Protein AF-A0A1I8P702-F1 (afdb_monomer_lite)

Radius of gyration: 17.8 Å; chains: 1; bounding box: 36×58×31 Å

pLDDT: mean 89.51, std 10.05, range [52.75, 97.81]

Organism: Stomoxys calcitrans (NCBI:txid35570)

InterPro domains:
  IPR006170 Pheromone/general odorant binding protein [PF01395] (19-130)
  IPR006170 Pheromone/general odorant binding protein [SM00708] (29-132)
  IPR036728 Pheromone/general odorant binding protein superfamily [G3DSA:1.10.238.20] (15-138)
  IPR036728 Pheromone/general odorant binding protein superfamily [SSF47565] (22-132)

Secondary structure (DSSP, 8-state):
-HHHHHHHHHHHHHHHHHHHHHHHHHHHHHHHHHHHH---HHHHHHHHHTTS-GGG--HHHHHHHHHHHHHTTSEETTEE-HHHHHHHHHT-GGGGGGHHHHHHHHHHHTT---SSHHHHHHHHHHHHHHSHHHHHHHHT-

Sequence (141 aa):
MKSFYIAFLVAVLAMSLVKADIKSDLKKLQKVCTEQSKATPEELNTYFGKGMQKQDATDAVKCHLKCMMEQNGYLKNGAIDQEYVLKIFEVIPALQDHMKGIAAAVEVCKNAKGVNACDTAFKITDCFINTKSGKLAIASY

Foldseek 3Di:
DVVVVVVVVVVVVVVVVVVVVVVVVVVVLQVVLCVVLVDDPVLCCVCVVVPNDPVSCDLSNLSSLLSSCVVQVQADPLFGPLVSVLVVLCPQPQCVVPSVVLSVQLVVLRPADDPDSSRSSSSSLVSQCPGPSSVSSVVSD

Structure (mmCIF, N/CA/C/O backbone):
data_AF-A0A1I8P702-F1
#
_entry.id   AF-A0A1I8P702-F1
#
loop_
_atom_site.group_PDB
_atom_site.id
_atom_site.type_symbol
_atom_site.label_atom_id
_atom_site.label_alt_id
_atom_site.label_comp_id
_atom_site.label_asym_id
_atom_site.label_entity_id
_atom_site.label_seq_id
_atom_site.pdbx_PDB_ins_code
_atom_site.Cartn_x
_atom_site.Cartn_y
_atom_site.Cartn_z
_atom_site.occupancy
_atom_site.B_iso_or_equiv
_atom_site.auth_seq_id
_atom_site.auth_comp_id
_atom_site.auth_asym_id
_atom_site.auth_atom_id
_atom_site.pdbx_PDB_model_num
ATOM 1 N N . MET A 1 1 ? 14.070 43.062 -15.041 1.00 56.22 1 MET A N 1
ATOM 2 C CA . MET A 1 1 ? 13.623 42.895 -13.635 1.00 56.22 1 MET A CA 1
ATOM 3 C C . MET A 1 1 ? 12.111 42.685 -13.508 1.00 56.22 1 MET A C 1
ATOM 5 O O . MET A 1 1 ? 11.737 41.653 -12.973 1.00 56.22 1 MET A O 1
ATOM 9 N N . LYS A 1 2 ? 11.237 43.555 -14.050 1.00 52.75 2 LYS A N 1
ATOM 10 C CA . LYS A 1 2 ? 9.765 43.355 -14.004 1.00 52.75 2 LYS A CA 1
ATOM 11 C C . LYS A 1 2 ? 9.287 42.030 -14.626 1.00 52.75 2 LYS A C 1
ATOM 13 O O . LYS A 1 2 ? 8.499 41.336 -14.000 1.00 52.75 2 LYS A O 1
ATOM 18 N N . SER A 1 3 ? 9.817 41.629 -15.786 1.00 59.91 3 SER A N 1
ATOM 19 C CA . SER A 1 3 ? 9.427 40.363 -16.441 1.00 59.91 3 SER A CA 1
ATOM 20 C C . SER A 1 3 ? 9.840 39.110 -15.658 1.00 59.91 3 SER A C 1
ATOM 22 O O . SER A 1 3 ? 9.095 38.139 -15.633 1.00 59.91 3 SER A O 1
ATOM 24 N N . PHE A 1 4 ? 10.978 39.151 -14.956 1.00 70.50 4 PHE A N 1
ATOM 25 C CA . PHE A 1 4 ? 11.403 38.065 -14.061 1.00 70.50 4 PHE A CA 1
ATOM 26 C C . PHE A 1 4 ? 10.530 37.990 -12.801 1.00 70.50 4 PHE A C 1
ATOM 28 O O . PHE A 1 4 ? 10.204 36.900 -12.349 1.00 70.50 4 PHE A O 1
ATOM 35 N N . TYR A 1 5 ? 10.094 39.137 -12.272 1.00 74.56 5 TYR A N 1
ATOM 36 C CA . TYR A 1 5 ? 9.188 39.204 -11.121 1.00 74.56 5 TYR A CA 1
ATOM 37 C C . TYR A 1 5 ? 7.789 38.667 -11.456 1.00 74.56 5 TYR A C 1
ATOM 39 O O . TYR A 1 5 ? 7.199 37.938 -10.665 1.00 74.56 5 TYR A O 1
ATOM 47 N N . ILE A 1 6 ? 7.284 38.976 -12.656 1.00 76.12 6 ILE A N 1
ATOM 48 C CA . ILE A 1 6 ? 6.007 38.451 -13.158 1.00 76.12 6 ILE A CA 1
ATOM 49 C C . ILE A 1 6 ? 6.102 36.934 -13.372 1.00 76.12 6 ILE A C 1
ATOM 51 O O . ILE A 1 6 ? 5.225 36.210 -12.913 1.00 76.12 6 ILE A O 1
ATOM 55 N N . ALA A 1 7 ? 7.178 36.435 -13.991 1.00 75.19 7 ALA A N 1
ATOM 56 C CA . ALA A 1 7 ? 7.381 34.995 -14.175 1.00 75.19 7 ALA A CA 1
ATOM 57 C C . ALA A 1 7 ? 7.474 34.242 -12.834 1.00 75.19 7 ALA A C 1
ATOM 59 O O . ALA A 1 7 ? 6.879 33.177 -12.678 1.00 75.19 7 ALA A O 1
ATOM 60 N N . PHE A 1 8 ? 8.157 34.823 -11.843 1.00 78.31 8 PHE A N 1
ATOM 61 C CA . PHE A 1 8 ? 8.256 34.251 -10.501 1.00 78.31 8 PHE A CA 1
ATOM 62 C C . PHE A 1 8 ? 6.899 34.231 -9.777 1.00 78.31 8 PHE A C 1
ATOM 64 O O . PHE A 1 8 ? 6.521 33.209 -9.212 1.00 78.31 8 PHE A O 1
ATOM 71 N N . LEU A 1 9 ? 6.120 35.317 -9.853 1.00 77.19 9 LEU A N 1
ATOM 72 C CA . LEU A 1 9 ? 4.768 35.385 -9.282 1.00 77.19 9 LEU A CA 1
ATOM 73 C C . LEU A 1 9 ? 3.812 34.366 -9.917 1.00 77.19 9 LEU A C 1
ATOM 75 O O . LEU A 1 9 ? 3.070 33.698 -9.198 1.00 77.19 9 LEU A O 1
ATOM 79 N N . VAL A 1 10 ? 3.854 34.205 -11.243 1.00 79.62 10 VAL A N 1
ATOM 80 C CA . VAL A 1 10 ? 3.034 33.213 -11.95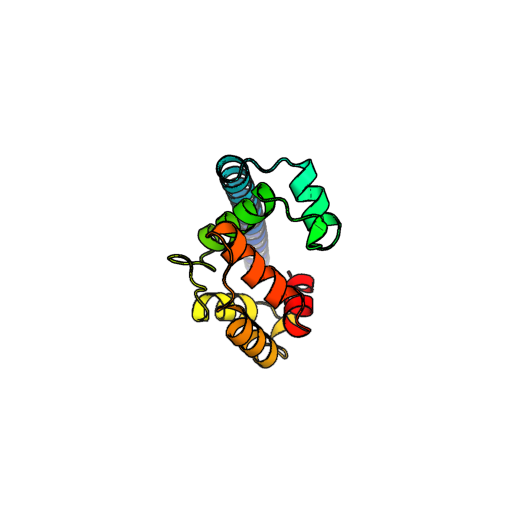8 1.00 79.62 10 VAL A CA 1
ATOM 81 C C . VAL A 1 10 ? 3.423 31.788 -11.557 1.00 79.62 10 VAL A C 1
ATOM 83 O O . VAL A 1 10 ? 2.540 30.976 -11.294 1.00 79.62 10 VAL A O 1
ATOM 86 N N . ALA A 1 11 ? 4.719 31.487 -11.430 1.00 72.44 11 ALA A N 1
ATOM 87 C CA . ALA A 1 11 ? 5.179 30.177 -10.967 1.00 72.44 11 ALA A CA 1
ATOM 88 C C . ALA A 1 11 ? 4.720 29.876 -9.529 1.00 72.44 11 ALA A C 1
ATOM 90 O O . ALA A 1 11 ? 4.257 28.772 -9.246 1.00 72.44 11 ALA A O 1
ATOM 91 N N . VAL A 1 12 ? 4.791 30.859 -8.622 1.00 74.31 12 VAL A N 1
ATOM 92 C CA . VAL A 1 12 ? 4.326 30.708 -7.232 1.00 74.31 12 VAL A CA 1
ATOM 93 C C . VAL A 1 12 ? 2.820 30.454 -7.161 1.00 74.31 12 VAL A C 1
ATOM 95 O O . VAL A 1 12 ? 2.393 29.574 -6.413 1.00 74.31 12 VAL A O 1
ATOM 98 N N . LEU A 1 13 ? 2.024 31.168 -7.962 1.00 73.38 13 LEU A N 1
ATOM 99 C CA . LEU A 1 13 ? 0.577 30.954 -8.058 1.00 73.38 13 LEU A CA 1
ATOM 100 C C . LEU A 1 13 ? 0.229 29.587 -8.666 1.00 73.38 13 LEU A C 1
ATOM 102 O O . LEU A 1 13 ? -0.656 28.901 -8.166 1.00 73.38 13 LEU A O 1
ATOM 106 N N . ALA A 1 14 ? 0.946 29.148 -9.703 1.00 71.06 14 ALA A N 1
ATOM 107 C CA . ALA A 1 14 ? 0.748 27.820 -10.280 1.00 71.06 14 ALA A CA 1
ATOM 108 C C . ALA A 1 14 ? 1.051 26.710 -9.256 1.00 71.06 14 ALA A C 1
ATOM 110 O O . ALA A 1 14 ? 0.265 25.779 -9.097 1.00 71.06 14 ALA A O 1
ATOM 111 N N . MET A 1 15 ? 2.146 26.837 -8.497 1.00 64.44 15 MET A N 1
ATOM 112 C CA . MET A 1 15 ? 2.496 25.880 -7.441 1.00 64.44 15 MET A CA 1
ATOM 113 C C . MET A 1 15 ? 1.467 25.841 -6.302 1.00 64.44 15 MET A C 1
ATOM 115 O O . MET A 1 15 ? 1.214 24.770 -5.748 1.00 64.44 15 MET A O 1
ATOM 119 N N . SER A 1 16 ? 0.886 26.982 -5.914 1.00 67.50 16 SER A N 1
ATOM 120 C CA . SER A 1 16 ? -0.122 27.019 -4.848 1.00 67.50 16 SER A CA 1
ATOM 121 C C . SER A 1 16 ? -1.461 26.421 -5.288 1.00 67.50 16 SER A C 1
ATOM 123 O O . SER A 1 16 ? -2.067 25.695 -4.499 1.00 67.50 16 SER A O 1
ATOM 125 N N . LEU A 1 17 ? -1.878 26.642 -6.540 1.00 65.56 17 LEU A N 1
ATOM 126 C CA . LEU A 1 17 ? -3.067 26.013 -7.127 1.00 65.56 17 LEU A CA 1
ATOM 127 C C . LEU A 1 17 ? -2.917 24.486 -7.200 1.00 65.56 17 LEU A C 1
ATOM 129 O O . LEU A 1 17 ? -3.745 23.772 -6.643 1.00 65.56 17 LEU A O 1
ATOM 133 N N . VAL A 1 18 ? -1.795 23.989 -7.737 1.00 72.25 18 VAL A N 1
ATOM 134 C CA . VAL A 1 18 ? -1.507 22.542 -7.817 1.00 72.25 18 VAL A CA 1
ATOM 135 C C . VAL A 1 18 ? -1.567 21.871 -6.439 1.00 72.25 18 VAL A C 1
ATOM 137 O O . VAL A 1 18 ? -2.149 20.799 -6.285 1.00 72.25 18 VAL A O 1
ATOM 140 N N . LYS A 1 19 ? -1.015 22.507 -5.397 1.00 67.88 19 LYS A N 1
ATOM 141 C CA . LYS A 1 19 ? -1.082 21.974 -4.023 1.00 67.88 19 LYS A CA 1
ATOM 142 C C . LYS A 1 19 ? -2.510 21.930 -3.471 1.00 67.88 19 LYS A C 1
ATOM 144 O O . LYS A 1 19 ? -2.845 21.010 -2.721 1.00 67.88 19 LYS A O 1
ATOM 149 N N . ALA A 1 20 ? -3.334 22.926 -3.791 1.00 65.06 20 ALA A N 1
ATOM 150 C CA . ALA A 1 20 ? -4.725 22.975 -3.353 1.00 65.06 20 ALA A CA 1
ATOM 151 C C . ALA A 1 20 ? -5.566 21.875 -4.022 1.00 65.06 20 ALA A C 1
ATOM 153 O O . ALA A 1 20 ? -6.343 21.210 -3.329 1.00 65.06 20 ALA A O 1
ATOM 154 N N . ASP A 1 21 ? -5.347 21.633 -5.316 1.00 72.56 21 ASP A N 1
ATOM 155 C CA . ASP A 1 21 ? -6.026 20.580 -6.076 1.00 72.56 21 ASP A CA 1
ATOM 156 C C . ASP A 1 21 ? -5.690 19.183 -5.538 1.00 72.56 21 ASP A C 1
ATOM 158 O O . ASP A 1 21 ? -6.599 18.430 -5.186 1.00 72.56 21 ASP A O 1
ATOM 162 N N . ILE A 1 22 ? -4.406 18.878 -5.303 1.00 71.88 22 ILE A N 1
ATOM 163 C CA . ILE A 1 22 ? -3.981 17.583 -4.732 1.00 71.88 22 ILE A CA 1
ATOM 164 C C . ILE A 1 22 ? -4.654 17.319 -3.377 1.00 71.88 22 ILE A C 1
ATOM 166 O O . ILE A 1 22 ? -5.142 16.220 -3.107 1.00 71.88 22 ILE A O 1
ATOM 170 N N . LYS A 1 23 ? -4.719 18.333 -2.504 1.00 72.00 23 LYS A N 1
ATOM 171 C CA . LYS A 1 23 ? -5.360 18.199 -1.187 1.00 72.00 23 LYS A CA 1
ATOM 172 C C . LYS A 1 23 ? -6.869 17.971 -1.302 1.00 72.00 23 LYS A C 1
ATOM 174 O O . LYS A 1 23 ? -7.444 17.263 -0.474 1.00 72.00 23 LYS A O 1
ATOM 179 N N . SER A 1 24 ? -7.516 18.602 -2.280 1.00 78.19 24 SER A N 1
ATOM 180 C CA . SER A 1 24 ? -8.942 18.420 -2.560 1.00 78.19 24 SER A CA 1
ATOM 181 C C . SER A 1 24 ? -9.224 16.997 -3.036 1.00 78.19 24 SER A C 1
ATOM 183 O O . SER A 1 24 ? -10.125 16.338 -2.514 1.00 78.19 24 SER A O 1
ATOM 185 N N . ASP A 1 25 ? -8.407 16.487 -3.952 1.00 79.81 25 ASP A N 1
ATOM 186 C CA . ASP A 1 25 ? -8.596 15.161 -4.533 1.00 79.81 25 ASP A CA 1
ATOM 187 C C . ASP A 1 25 ? -8.291 14.040 -3.540 1.00 79.81 25 ASP A C 1
ATOM 189 O O . ASP A 1 25 ? -9.076 13.099 -3.437 1.00 79.81 25 ASP A O 1
ATOM 193 N N . LEU A 1 26 ? -7.263 14.193 -2.697 1.00 78.94 26 LEU A N 1
ATOM 194 C CA . LEU A 1 26 ? -7.003 13.252 -1.603 1.00 78.94 26 LEU A CA 1
ATOM 195 C C . LEU A 1 26 ? -8.186 13.170 -0.625 1.00 78.94 26 LEU A C 1
ATOM 197 O O . LEU A 1 26 ? -8.581 12.082 -0.206 1.00 78.94 26 LEU A O 1
ATOM 201 N N . LYS A 1 27 ? -8.798 14.312 -0.283 1.00 83.25 27 LYS A N 1
ATOM 202 C CA . LYS A 1 27 ? -9.980 14.343 0.593 1.00 83.25 27 LYS A CA 1
ATOM 203 C C . LYS A 1 27 ? -11.191 13.671 -0.044 1.00 83.25 27 LYS A C 1
ATOM 205 O O . LYS A 1 27 ? -11.909 12.950 0.647 1.00 83.25 27 LYS A O 1
ATOM 210 N N . LYS A 1 28 ? -11.439 13.911 -1.336 1.00 87.94 28 LYS A N 1
ATOM 211 C CA . LYS A 1 28 ? -12.530 13.250 -2.072 1.00 87.94 28 LYS A CA 1
ATOM 212 C C . LYS A 1 28 ? -12.317 11.743 -2.101 1.00 87.94 28 LYS A C 1
ATOM 214 O O . LYS A 1 28 ? -13.238 11.004 -1.774 1.00 87.94 28 LYS A O 1
ATOM 219 N N . LEU A 1 29 ? -11.101 11.312 -2.426 1.00 87.56 29 LEU A N 1
ATOM 220 C CA . LEU A 1 29 ? -10.711 9.911 -2.451 1.00 87.56 29 LEU A CA 1
ATOM 221 C C . LEU A 1 29 ? -10.954 9.242 -1.091 1.00 87.56 29 LEU A C 1
ATOM 223 O O . LEU A 1 29 ? -11.663 8.239 -1.007 1.00 87.56 29 LEU A O 1
ATOM 227 N N . GLN A 1 30 ? -10.443 9.845 -0.014 1.00 85.50 30 GLN A N 1
ATOM 228 C CA . GLN A 1 30 ? -10.632 9.333 1.340 1.00 85.50 30 GLN A CA 1
ATOM 229 C C . GLN A 1 30 ? -12.115 9.245 1.708 1.00 85.50 30 GLN A C 1
ATOM 231 O O . GLN A 1 30 ? -12.549 8.239 2.271 1.00 85.50 30 GLN A O 1
ATOM 236 N N . LYS A 1 31 ? -12.911 10.261 1.358 1.00 89.81 31 LYS A N 1
ATOM 237 C CA . LYS A 1 31 ? -14.356 10.259 1.594 1.00 89.81 31 LYS A CA 1
ATOM 238 C C . LYS A 1 31 ? -15.044 9.107 0.856 1.00 89.81 31 LYS A C 1
ATOM 240 O O . LYS A 1 31 ? -15.716 8.308 1.502 1.00 89.81 31 LYS A O 1
ATOM 245 N N . VAL A 1 32 ? -14.828 8.985 -0.456 1.00 94.06 32 VAL A N 1
ATOM 246 C CA . VAL A 1 32 ? -15.434 7.935 -1.295 1.00 94.06 32 VAL A CA 1
ATOM 247 C C . VAL A 1 32 ? -15.101 6.548 -0.749 1.00 94.06 32 VAL A C 1
ATOM 249 O O . VAL A 1 32 ? -15.993 5.726 -0.546 1.00 94.06 32 VAL A O 1
ATOM 252 N N . CYS A 1 33 ? -13.830 6.299 -0.433 1.00 95.12 33 CYS A N 1
ATOM 253 C CA . CYS A 1 33 ? -13.408 4.988 0.041 1.00 95.12 33 CYS A CA 1
ATOM 254 C C . CYS A 1 33 ? -13.860 4.675 1.466 1.00 95.12 33 CYS A C 1
ATOM 256 O O . CYS A 1 33 ? -14.127 3.514 1.765 1.00 95.12 33 CYS A O 1
ATOM 258 N N . THR A 1 34 ? -14.010 5.676 2.334 1.00 93.25 34 THR A N 1
ATOM 259 C CA . THR A 1 34 ? -14.599 5.489 3.672 1.00 93.25 34 THR A CA 1
ATOM 260 C C . THR A 1 34 ? -16.089 5.149 3.563 1.00 93.25 34 THR A C 1
ATOM 262 O O . THR A 1 34 ? -16.569 4.216 4.205 1.00 93.25 34 THR A O 1
ATOM 265 N N . GLU A 1 35 ? -16.826 5.850 2.696 1.00 93.44 35 GLU A N 1
ATOM 266 C CA . GLU A 1 35 ? -18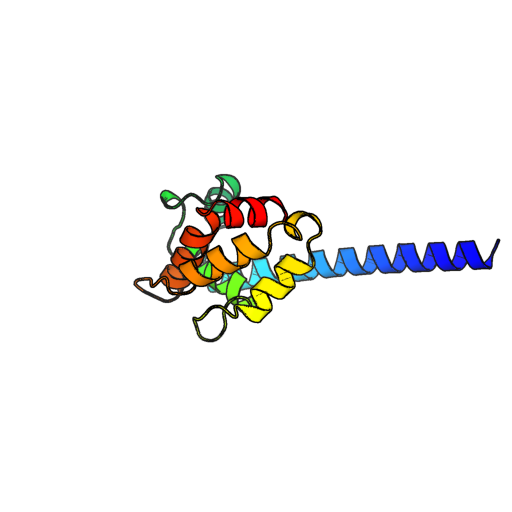.254 5.602 2.465 1.00 93.44 35 GLU A CA 1
ATOM 267 C C . GLU A 1 35 ? -18.519 4.220 1.854 1.00 93.44 35 GLU A C 1
ATOM 269 O O . GLU A 1 35 ? -19.492 3.560 2.241 1.00 93.44 35 GLU A O 1
ATOM 274 N N . GLN A 1 36 ? -17.661 3.773 0.932 1.00 93.69 36 GLN A N 1
ATOM 275 C CA . GLN A 1 36 ? -17.776 2.473 0.273 1.00 93.69 36 GLN A CA 1
ATOM 276 C C . GLN A 1 36 ? -17.368 1.315 1.189 1.00 93.69 36 GLN A C 1
ATOM 278 O O . GLN A 1 36 ? -18.060 0.298 1.225 1.00 93.69 36 GLN A O 1
ATOM 283 N N . SER A 1 37 ? -16.258 1.445 1.920 1.00 94.81 37 SER A N 1
ATOM 284 C CA . SER A 1 37 ? -15.732 0.351 2.743 1.00 94.81 37 SER A CA 1
ATOM 285 C C . SER A 1 37 ? -16.384 0.242 4.117 1.00 94.81 37 SER A C 1
ATOM 287 O O . SER A 1 37 ? -16.226 -0.785 4.773 1.00 94.81 37 SER A O 1
ATOM 289 N N . LYS A 1 38 ? -17.084 1.298 4.558 1.00 94.50 38 LYS A N 1
ATOM 290 C CA . LYS A 1 38 ? -17.624 1.449 5.919 1.00 94.50 38 LYS A CA 1
ATOM 291 C C . LYS A 1 38 ? -16.555 1.410 7.017 1.00 94.50 38 LYS A C 1
ATOM 293 O O . LYS A 1 38 ? -16.901 1.227 8.178 1.00 94.50 38 LYS A O 1
ATOM 298 N N . ALA A 1 39 ? -15.282 1.609 6.664 1.00 95.56 39 ALA A N 1
ATOM 299 C CA . ALA A 1 39 ? -14.206 1.691 7.643 1.00 95.56 39 ALA A CA 1
ATOM 300 C C . ALA A 1 39 ? -14.383 2.930 8.519 1.00 95.56 39 ALA A C 1
ATOM 302 O O . ALA A 1 39 ? -14.675 4.023 8.030 1.00 95.56 39 ALA A O 1
ATOM 303 N N . THR A 1 40 ? -14.189 2.764 9.818 1.00 95.38 40 THR A N 1
ATOM 304 C CA . THR A 1 40 ? -14.200 3.883 10.753 1.00 95.38 40 THR A CA 1
ATOM 305 C C . THR A 1 40 ? -12.871 4.644 10.698 1.00 95.38 40 THR A C 1
ATOM 307 O O . THR A 1 40 ? -11.826 4.067 10.379 1.00 95.38 40 THR A O 1
ATOM 310 N N . PRO A 1 41 ? -12.858 5.943 11.051 1.00 92.69 41 PRO A N 1
ATOM 311 C CA . PRO A 1 41 ? -11.609 6.686 11.193 1.00 92.69 41 PRO A CA 1
ATOM 312 C C . PRO A 1 41 ? -10.629 6.027 12.173 1.00 92.69 41 PRO A C 1
ATOM 314 O O . PRO A 1 41 ? -9.424 6.082 11.956 1.00 92.69 41 PRO A O 1
ATOM 317 N N . GLU A 1 42 ? -11.132 5.390 13.232 1.00 95.56 42 GLU A N 1
ATOM 318 C CA . GLU A 1 42 ? -10.312 4.703 14.231 1.00 95.56 42 GLU A CA 1
ATOM 319 C C . GLU A 1 42 ? -9.606 3.469 13.658 1.00 95.56 42 GLU A C 1
ATOM 321 O O . GLU A 1 42 ? -8.400 3.314 13.854 1.00 95.56 42 GLU A O 1
ATOM 326 N N . GLU A 1 43 ? -10.313 2.631 12.895 1.00 95.56 43 GLU A N 1
ATOM 327 C CA . GLU A 1 43 ? -9.714 1.474 12.219 1.00 95.56 43 GLU A CA 1
ATOM 328 C C . GLU A 1 43 ? -8.629 1.905 11.225 1.00 95.56 43 GLU A C 1
ATOM 330 O O . GLU A 1 43 ? -7.529 1.353 11.221 1.00 95.56 43 GLU A O 1
ATOM 335 N N . LEU A 1 44 ? -8.909 2.932 10.414 1.00 94.50 44 LEU A N 1
ATOM 336 C CA . LEU A 1 44 ? -7.949 3.451 9.437 1.00 94.50 44 LEU A CA 1
ATOM 337 C C . LEU A 1 44 ? -6.724 4.059 10.128 1.00 94.50 44 LEU A C 1
ATOM 339 O O . LEU A 1 44 ? -5.593 3.757 9.748 1.00 94.50 44 LEU A O 1
ATOM 343 N N . ASN A 1 45 ? -6.928 4.873 11.166 1.00 94.31 45 ASN A N 1
ATOM 344 C CA . ASN A 1 45 ? -5.835 5.467 11.935 1.00 94.31 45 ASN A CA 1
ATOM 345 C C . ASN A 1 45 ? -4.988 4.403 12.629 1.00 94.31 45 ASN A C 1
ATOM 347 O O . ASN A 1 45 ? -3.766 4.522 12.664 1.00 94.31 45 ASN A O 1
ATOM 351 N N . THR A 1 46 ? -5.619 3.354 13.155 1.00 95.56 46 THR A N 1
ATOM 352 C CA . THR A 1 46 ? -4.914 2.234 13.777 1.00 95.56 46 THR A CA 1
ATOM 353 C C . THR A 1 46 ? -4.053 1.518 12.748 1.00 95.56 46 THR A C 1
ATOM 355 O O . THR A 1 46 ? -2.856 1.351 12.964 1.00 95.56 46 THR A O 1
ATOM 358 N N . TYR A 1 47 ? -4.630 1.158 11.603 1.00 94.69 47 TYR A N 1
ATOM 359 C CA . TYR A 1 47 ? -3.914 0.430 10.567 1.00 94.69 47 TYR A CA 1
ATOM 360 C C . TYR A 1 47 ? -2.768 1.253 9.962 1.00 94.69 47 TYR A C 1
ATOM 362 O O . TYR A 1 47 ? -1.614 0.825 9.999 1.00 94.69 47 TYR A O 1
ATOM 370 N N . PHE A 1 48 ? -3.040 2.455 9.448 1.00 90.94 48 PHE A N 1
ATOM 371 C CA . PHE A 1 48 ? -2.012 3.284 8.808 1.00 90.94 48 PHE A CA 1
ATOM 372 C C . PHE A 1 48 ? -1.014 3.867 9.818 1.00 90.94 48 PHE A C 1
ATOM 374 O O . PHE A 1 48 ? 0.181 3.919 9.534 1.00 90.94 48 PHE A O 1
ATOM 381 N N . GLY A 1 49 ? -1.469 4.246 11.015 1.00 90.75 49 GLY A N 1
ATOM 382 C CA . GLY A 1 49 ? -0.623 4.832 12.059 1.00 90.75 49 GLY A CA 1
ATOM 383 C C . GLY A 1 49 ? 0.316 3.833 12.736 1.00 90.75 49 GLY A C 1
ATOM 384 O O . GLY A 1 49 ? 1.377 4.224 13.216 1.00 90.75 49 GLY A O 1
ATOM 385 N N . LYS A 1 50 ? -0.024 2.537 12.740 1.00 90.44 50 LYS A N 1
ATOM 386 C CA . LYS A 1 50 ? 0.836 1.471 13.280 1.00 90.44 50 LYS A CA 1
ATOM 387 C C . LYS A 1 50 ? 1.713 0.795 12.224 1.00 90.44 50 LYS A C 1
ATOM 389 O O . LYS A 1 50 ? 2.280 -0.260 12.502 1.00 90.44 50 LYS A O 1
ATOM 394 N N . GLY A 1 51 ? 1.843 1.379 11.032 1.00 86.62 51 GLY A N 1
ATOM 395 C CA . GLY A 1 51 ? 2.702 0.846 9.973 1.00 86.62 51 GLY A CA 1
ATOM 396 C C . GLY A 1 51 ? 2.082 -0.309 9.185 1.00 86.62 51 GLY A C 1
ATOM 397 O O . GLY A 1 51 ? 2.812 -1.182 8.726 1.00 86.62 51 GLY A O 1
ATOM 398 N N . MET A 1 52 ? 0.754 -0.312 9.023 1.00 92.06 52 MET A N 1
ATOM 399 C CA . MET A 1 52 ? 0.003 -1.268 8.196 1.00 92.06 52 MET A CA 1
ATOM 400 C C . MET A 1 52 ? 0.173 -2.726 8.638 1.00 92.06 52 MET A C 1
ATOM 402 O O . MET A 1 52 ? 0.377 -3.630 7.830 1.00 92.06 52 MET A O 1
ATOM 406 N N . GLN A 1 53 ? 0.102 -2.963 9.948 1.00 92.06 53 GLN A N 1
ATOM 407 C CA . GLN A 1 53 ? 0.241 -4.301 10.509 1.00 92.06 53 GLN A CA 1
ATOM 408 C C . GLN A 1 53 ? -0.970 -5.179 10.180 1.00 92.06 53 GLN A C 1
ATOM 410 O O . GLN A 1 53 ? -2.125 -4.764 10.289 1.00 92.06 53 GLN A O 1
ATOM 415 N N . LYS A 1 54 ? -0.705 -6.434 9.813 1.00 93.06 54 LYS A N 1
ATOM 416 C CA . LYS A 1 54 ? -1.723 -7.379 9.341 1.00 93.06 54 LYS A CA 1
ATOM 417 C C . LYS A 1 54 ? -2.846 -7.637 10.347 1.00 93.06 54 LYS A C 1
ATOM 419 O O . LYS A 1 54 ? -3.986 -7.816 9.933 1.00 93.06 54 LYS A O 1
ATOM 424 N N . GLN A 1 55 ? -2.547 -7.659 11.644 1.00 94.12 55 GLN A N 1
ATOM 425 C CA . GLN A 1 55 ? -3.555 -7.874 12.686 1.00 94.12 55 GLN A CA 1
ATOM 426 C C . GLN A 1 55 ? -4.538 -6.705 12.843 1.00 94.12 55 GLN A C 1
ATOM 428 O O . GLN A 1 55 ? -5.630 -6.910 13.359 1.00 94.12 55 GLN A O 1
ATOM 433 N N . ASP A 1 56 ? -4.172 -5.508 12.375 1.00 95.38 56 ASP A N 1
ATOM 434 C CA . ASP A 1 56 ? -5.025 -4.316 12.411 1.00 95.38 56 ASP A CA 1
ATOM 435 C C . ASP A 1 56 ? -5.843 -4.153 11.105 1.00 95.38 56 ASP A C 1
ATOM 437 O O . ASP A 1 56 ? -6.634 -3.221 10.966 1.00 95.38 56 ASP A O 1
ATOM 441 N N . ALA A 1 57 ? -5.675 -5.053 10.125 1.00 96.12 57 ALA A N 1
ATOM 442 C CA . ALA A 1 57 ? -6.379 -5.017 8.844 1.00 96.12 57 ALA A CA 1
ATOM 443 C C . ALA A 1 57 ? -7.769 -5.671 8.940 1.00 96.12 57 ALA A C 1
ATOM 445 O O . ALA A 1 57 ? -7.966 -6.809 8.500 1.00 96.12 57 ALA A O 1
ATOM 446 N N . THR A 1 58 ? -8.745 -4.951 9.499 1.00 97.38 58 THR A N 1
ATOM 447 C CA . THR A 1 58 ? -10.155 -5.384 9.498 1.00 97.38 58 THR A CA 1
ATOM 448 C C . THR A 1 58 ? -10.691 -5.513 8.068 1.00 97.38 58 THR A C 1
ATOM 450 O O . THR A 1 58 ? -10.142 -4.932 7.129 1.00 97.38 58 THR A O 1
ATOM 453 N N . ASP A 1 59 ? -11.783 -6.252 7.858 1.00 97.50 59 ASP A N 1
ATOM 454 C CA . ASP A 1 59 ? -12.356 -6.408 6.511 1.00 97.50 59 ASP A CA 1
ATOM 455 C C . ASP A 1 59 ? -12.750 -5.060 5.881 1.00 97.50 59 ASP A C 1
ATOM 457 O O . ASP A 1 59 ? -12.531 -4.843 4.686 1.00 97.50 59 ASP A O 1
ATOM 461 N N . ALA A 1 60 ? -13.227 -4.115 6.696 1.00 97.31 60 ALA A N 1
ATOM 462 C CA . ALA A 1 60 ? -13.508 -2.750 6.270 1.00 97.31 60 ALA A CA 1
ATOM 463 C C . ALA A 1 60 ? -12.232 -2.003 5.835 1.00 97.31 60 ALA A C 1
ATOM 465 O O . ALA A 1 60 ? -12.233 -1.330 4.801 1.00 97.31 60 ALA A O 1
ATOM 466 N N . VAL A 1 61 ? -11.115 -2.166 6.554 1.00 97.31 61 VAL A N 1
ATOM 467 C CA . VAL A 1 61 ? -9.804 -1.608 6.167 1.00 97.31 61 VAL A CA 1
ATOM 468 C C . VAL A 1 61 ? -9.294 -2.232 4.867 1.00 97.31 61 VAL A C 1
ATOM 470 O O . VAL A 1 61 ? -8.847 -1.517 3.969 1.00 97.31 61 VAL A O 1
ATOM 473 N N . LYS A 1 62 ? -9.413 -3.553 4.700 1.00 97.75 62 LYS A N 1
ATOM 474 C CA . LYS A 1 62 ? -9.026 -4.234 3.453 1.00 97.75 62 LYS A CA 1
ATOM 475 C C . LYS A 1 62 ? -9.835 -3.726 2.261 1.00 97.75 62 LYS A C 1
ATOM 477 O O . LYS A 1 62 ? -9.282 -3.472 1.190 1.00 97.75 62 LYS A O 1
ATOM 482 N N . CYS A 1 63 ? -11.142 -3.538 2.436 1.00 97.75 63 CYS A N 1
ATOM 483 C CA . CYS A 1 63 ? -11.987 -2.965 1.391 1.00 97.75 63 CYS A CA 1
ATOM 484 C C . CYS A 1 63 ? -11.669 -1.488 1.129 1.00 97.75 63 CYS A C 1
ATOM 486 O O . CYS A 1 63 ? -11.765 -1.040 -0.014 1.00 97.75 63 CYS A O 1
ATOM 488 N N . HIS A 1 64 ? -11.237 -0.744 2.150 1.00 96.56 64 HIS A N 1
ATOM 489 C CA . HIS A 1 64 ? -10.750 0.621 1.977 1.00 96.56 64 HIS A CA 1
ATOM 490 C C . HIS A 1 64 ? -9.500 0.653 1.091 1.00 96.56 64 HIS A C 1
ATOM 492 O O . HIS A 1 64 ? -9.460 1.408 0.123 1.00 96.56 64 HIS A O 1
ATOM 498 N N . LEU A 1 65 ? -8.519 -0.221 1.356 1.00 95.00 65 LEU A N 1
ATOM 499 C CA . LEU A 1 65 ? -7.319 -0.368 0.523 1.00 95.00 65 LEU A CA 1
ATOM 500 C C . LEU A 1 65 ? -7.668 -0.709 -0.924 1.00 95.00 65 LEU A C 1
ATOM 502 O O . LEU A 1 65 ? -7.153 -0.071 -1.838 1.00 95.00 65 LEU A O 1
ATOM 506 N N . LYS A 1 66 ? -8.588 -1.658 -1.140 1.00 96.69 66 LYS A N 1
ATOM 507 C CA . LYS A 1 66 ? -9.086 -1.976 -2.485 1.00 96.69 66 LYS A CA 1
ATOM 508 C C . LYS A 1 66 ? -9.614 -0.728 -3.192 1.00 96.69 66 LYS A C 1
ATOM 510 O O . LYS A 1 66 ? -9.199 -0.461 -4.316 1.00 96.69 66 LYS A O 1
ATOM 515 N N . CYS A 1 67 ? -10.499 0.030 -2.542 1.00 96.75 67 CYS A N 1
ATOM 516 C CA . CYS A 1 67 ? -11.047 1.250 -3.130 1.00 96.75 67 CYS A CA 1
ATOM 517 C C . CYS A 1 67 ? -9.940 2.253 -3.472 1.00 96.75 67 CYS A C 1
ATOM 519 O O . CYS A 1 67 ? -9.901 2.758 -4.590 1.00 96.75 67 CYS A O 1
ATOM 521 N N . MET A 1 68 ? -8.992 2.483 -2.558 1.00 93.81 68 MET A N 1
ATOM 522 C CA . MET A 1 68 ? -7.860 3.380 -2.797 1.00 93.81 68 MET A CA 1
ATOM 523 C C . MET A 1 68 ? -7.044 2.945 -4.019 1.00 93.81 68 MET A C 1
ATOM 525 O O . MET A 1 68 ? -6.683 3.779 -4.846 1.00 93.81 68 MET A O 1
ATOM 529 N N . MET A 1 69 ? -6.780 1.647 -4.168 1.00 94.50 69 MET A N 1
ATOM 530 C CA . MET A 1 69 ? -6.044 1.112 -5.314 1.00 94.50 69 MET A CA 1
ATOM 531 C C . MET A 1 69 ? -6.818 1.254 -6.629 1.00 94.50 69 MET A C 1
ATOM 533 O O . MET A 1 69 ? -6.212 1.551 -7.654 1.00 94.50 69 MET A O 1
ATOM 537 N N . GLU A 1 70 ? -8.137 1.060 -6.620 1.00 95.19 70 GLU A N 1
ATOM 538 C CA . GLU A 1 70 ? -8.979 1.216 -7.814 1.00 95.19 70 GLU A CA 1
ATOM 539 C C . GLU A 1 70 ? -9.092 2.679 -8.246 1.00 95.19 70 GLU A C 1
ATOM 541 O O . GLU A 1 70 ? -8.904 2.991 -9.419 1.00 95.19 70 GLU A O 1
ATOM 546 N N . GLN A 1 71 ? -9.340 3.590 -7.302 1.00 92.94 71 GLN A N 1
ATOM 547 C CA . GLN A 1 71 ? -9.478 5.019 -7.591 1.00 92.94 71 GLN A CA 1
ATOM 548 C C . GLN A 1 71 ? -8.166 5.646 -8.076 1.00 92.94 71 GLN A C 1
ATOM 550 O O . GLN A 1 71 ? -8.189 6.529 -8.928 1.00 92.94 71 GLN A O 1
ATOM 555 N N . ASN A 1 72 ? -7.021 5.165 -7.580 1.00 89.56 72 ASN A N 1
ATOM 556 C CA . ASN A 1 72 ? -5.710 5.571 -8.091 1.00 89.56 72 ASN A CA 1
ATOM 557 C C . ASN A 1 72 ? -5.306 4.821 -9.369 1.00 89.56 72 ASN A C 1
ATOM 559 O O . ASN A 1 72 ? -4.238 5.082 -9.900 1.00 89.56 72 ASN A O 1
ATOM 563 N N . GLY A 1 73 ? -6.110 3.879 -9.871 1.00 91.69 73 GLY A N 1
ATOM 564 C CA . GLY A 1 73 ? -5.812 3.134 -11.095 1.00 91.69 73 GLY A CA 1
ATOM 565 C C . GLY A 1 73 ? -4.748 2.040 -10.955 1.00 91.69 73 GLY A C 1
ATOM 566 O O . G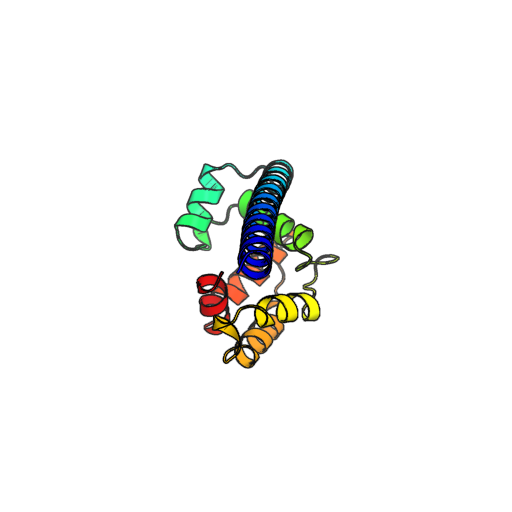LY A 1 73 ? -4.413 1.408 -11.955 1.00 91.69 73 GLY A O 1
ATOM 567 N N . TYR A 1 74 ? -4.250 1.771 -9.742 1.00 93.56 74 TYR A N 1
ATOM 568 C CA . TYR A 1 74 ? -3.321 0.667 -9.466 1.00 93.56 74 TYR A CA 1
ATOM 569 C C . TYR A 1 74 ? -3.976 -0.696 -9.667 1.00 93.56 74 TYR A C 1
ATOM 571 O O . TYR A 1 74 ? -3.306 -1.646 -10.062 1.00 93.56 74 TYR A O 1
ATOM 579 N N . LEU A 1 75 ? -5.276 -0.797 -9.380 1.00 93.50 75 LEU A N 1
ATOM 580 C CA . LEU A 1 75 ? -6.068 -2.006 -9.564 1.00 93.50 75 LEU A CA 1
ATOM 581 C C . LEU A 1 75 ? -7.144 -1.763 -10.628 1.00 93.50 75 LEU A C 1
ATOM 583 O O . LEU A 1 75 ? -7.990 -0.887 -10.472 1.00 93.50 75 LEU A O 1
ATOM 587 N N . LYS A 1 76 ? -7.149 -2.573 -11.687 1.00 90.06 76 LYS A N 1
ATOM 588 C CA . LYS A 1 76 ? -8.182 -2.581 -12.730 1.00 90.06 76 LYS A CA 1
ATOM 589 C C . LYS A 1 76 ? -8.729 -3.991 -12.878 1.00 90.06 76 LYS A C 1
ATOM 591 O O . LYS A 1 76 ? -7.968 -4.945 -13.010 1.00 90.06 76 LYS A O 1
ATOM 596 N N . ASN A 1 77 ? -10.053 -4.137 -12.837 1.00 86.19 77 ASN A N 1
ATOM 597 C CA . ASN A 1 77 ? -10.731 -5.436 -12.955 1.00 86.19 77 ASN A CA 1
ATOM 598 C C . ASN A 1 77 ? -10.188 -6.504 -11.979 1.00 86.19 77 ASN A C 1
ATOM 600 O O . ASN A 1 77 ? -10.083 -7.680 -12.318 1.00 86.19 77 ASN A O 1
ATOM 604 N N . GLY A 1 78 ? -9.806 -6.091 -10.764 1.00 84.56 78 GLY A N 1
ATOM 605 C CA . GLY A 1 78 ? -9.266 -6.991 -9.739 1.00 84.56 78 GLY A CA 1
ATOM 606 C C . GLY A 1 78 ? -7.819 -7.452 -9.961 1.00 84.56 78 GLY A C 1
ATOM 607 O O . GLY A 1 78 ? -7.365 -8.349 -9.249 1.00 84.56 78 GLY A O 1
ATOM 608 N N . ALA A 1 79 ? -7.093 -6.852 -10.908 1.00 90.69 79 ALA A N 1
ATOM 609 C CA . ALA A 1 79 ? -5.681 -7.117 -11.170 1.00 90.69 79 ALA A CA 1
ATOM 610 C C . ALA A 1 79 ? -4.852 -5.827 -11.136 1.00 90.69 79 ALA A C 1
ATOM 612 O O . ALA A 1 79 ? -5.360 -4.742 -11.415 1.00 90.69 79 ALA A O 1
ATOM 613 N N . ILE A 1 80 ? -3.574 -5.946 -10.775 1.00 94.44 80 ILE A N 1
ATOM 614 C CA . ILE A 1 80 ? -2.653 -4.807 -10.762 1.00 94.44 80 ILE A CA 1
ATOM 615 C C . ILE A 1 80 ? -2.347 -4.362 -12.192 1.00 94.44 80 ILE A C 1
ATOM 617 O O . ILE A 1 80 ? -1.927 -5.174 -13.017 1.00 94.44 80 ILE A O 1
ATOM 621 N N . ASP A 1 81 ? -2.493 -3.066 -12.456 1.00 94.88 81 ASP A N 1
ATOM 622 C CA . ASP A 1 81 ? -1.948 -2.425 -13.651 1.00 94.88 81 ASP A CA 1
ATOM 623 C C . ASP A 1 81 ? -0.460 -2.136 -13.414 1.00 94.88 81 ASP A C 1
ATOM 625 O O . ASP A 1 81 ? -0.062 -1.073 -12.936 1.00 94.88 81 ASP A O 1
ATOM 629 N N . GLN A 1 82 ? 0.370 -3.147 -13.665 1.00 94.19 82 GLN A N 1
ATOM 630 C CA . GLN A 1 82 ? 1.797 -3.106 -13.354 1.00 94.19 82 GLN A CA 1
ATOM 631 C C . GLN A 1 82 ? 2.523 -1.984 -14.094 1.00 94.19 82 GLN A C 1
ATOM 633 O O . GLN A 1 82 ? 3.368 -1.320 -13.502 1.00 94.19 82 GLN A O 1
ATOM 638 N N . GLU A 1 83 ? 2.193 -1.755 -15.365 1.00 94.69 83 GLU A N 1
ATOM 639 C CA . GLU A 1 83 ? 2.810 -0.686 -16.147 1.00 94.69 83 GLU A CA 1
ATOM 640 C C . GLU A 1 83 ? 2.503 0.679 -15.525 1.00 94.69 83 GLU A C 1
ATOM 642 O O . GLU A 1 83 ? 3.406 1.493 -15.331 1.00 94.69 83 GLU A O 1
ATOM 647 N N . TYR A 1 84 ? 1.243 0.913 -15.154 1.00 95.00 84 TYR A N 1
ATOM 648 C CA . TYR A 1 84 ? 0.847 2.153 -14.503 1.00 95.00 84 TYR A CA 1
ATOM 649 C C . TYR A 1 84 ? 1.516 2.331 -13.132 1.00 95.00 84 TYR A C 1
ATOM 651 O O . TYR A 1 84 ? 2.065 3.395 -12.851 1.00 95.00 84 TYR A O 1
ATOM 659 N N . VAL A 1 85 ? 1.533 1.286 -12.297 1.00 94.19 85 VAL A N 1
ATOM 660 C CA . VAL A 1 85 ? 2.177 1.325 -10.973 1.00 94.19 85 VAL A CA 1
ATOM 661 C C . VAL A 1 85 ? 3.663 1.669 -11.084 1.00 94.19 85 VAL A C 1
ATOM 663 O O . VAL A 1 85 ? 4.157 2.503 -10.327 1.00 94.19 85 VAL A O 1
ATOM 666 N N . LEU A 1 86 ? 4.382 1.073 -12.040 1.00 95.38 86 LEU A N 1
ATOM 667 C CA . LEU A 1 86 ? 5.805 1.362 -12.223 1.00 95.38 86 LEU A CA 1
ATOM 668 C C . LEU A 1 86 ? 6.041 2.794 -12.699 1.00 95.38 86 LEU A C 1
ATOM 670 O O . LEU A 1 86 ? 6.888 3.466 -12.119 1.00 95.38 86 LEU A O 1
ATOM 674 N N . LYS A 1 87 ? 5.235 3.310 -13.636 1.00 95.06 87 LYS A N 1
ATOM 675 C CA . LYS A 1 87 ? 5.313 4.720 -14.061 1.00 95.06 87 LYS A CA 1
ATOM 676 C C . LYS A 1 87 ? 5.122 5.698 -12.900 1.00 95.06 87 LYS A C 1
ATOM 678 O O . LYS A 1 87 ? 5.785 6.730 -12.852 1.00 95.06 87 LYS A O 1
ATOM 683 N N . ILE A 1 88 ? 4.236 5.382 -11.953 1.00 92.25 88 ILE A N 1
ATOM 684 C CA . ILE A 1 88 ? 4.021 6.215 -10.761 1.00 92.25 88 ILE A CA 1
ATOM 685 C C . ILE A 1 88 ? 5.236 6.189 -9.825 1.00 92.25 88 ILE A C 1
ATOM 687 O O . ILE A 1 88 ? 5.576 7.217 -9.248 1.00 92.25 88 ILE A O 1
ATOM 691 N N . PHE A 1 89 ? 5.927 5.057 -9.685 1.00 93.50 89 PHE A N 1
ATOM 692 C CA . PHE A 1 89 ? 7.150 5.010 -8.879 1.00 93.50 89 PHE A CA 1
ATOM 693 C C . PHE A 1 89 ? 8.358 5.654 -9.576 1.00 93.50 89 PHE A C 1
ATOM 695 O O . PHE A 1 89 ? 9.182 6.262 -8.898 1.00 93.50 89 PHE A O 1
ATOM 702 N N . GLU A 1 90 ? 8.446 5.599 -10.909 1.00 94.00 90 GLU A N 1
ATOM 703 C CA . GLU A 1 90 ? 9.545 6.201 -11.689 1.00 94.00 90 GLU A CA 1
ATOM 704 C C . GLU A 1 90 ? 9.633 7.723 -11.545 1.00 94.00 90 GLU A C 1
ATOM 706 O O . GLU A 1 90 ? 10.725 8.292 -11.612 1.00 94.00 90 GLU A O 1
ATOM 711 N N . VAL A 1 91 ? 8.496 8.394 -11.326 1.00 93.00 91 VAL A N 1
ATOM 712 C CA . VAL A 1 91 ? 8.464 9.852 -11.140 1.00 93.00 91 VAL A CA 1
ATOM 713 C C . VAL A 1 91 ? 8.920 10.294 -9.746 1.00 93.00 91 VAL A C 1
ATOM 715 O O . VAL A 1 91 ? 9.081 11.492 -9.525 1.00 93.00 91 VAL A O 1
ATOM 718 N N . ILE A 1 92 ? 9.146 9.362 -8.811 1.00 91.88 92 ILE A N 1
ATOM 719 C CA . ILE A 1 92 ? 9.623 9.661 -7.456 1.00 91.88 92 ILE A CA 1
ATOM 720 C C . ILE A 1 92 ? 11.160 9.646 -7.458 1.00 91.88 92 ILE A C 1
ATOM 722 O O . ILE A 1 92 ? 11.754 8.572 -7.579 1.00 91.88 92 ILE A O 1
ATOM 726 N N . PRO A 1 93 ? 11.840 10.797 -7.266 1.00 92.38 93 PRO A N 1
ATOM 727 C CA . PRO A 1 93 ? 13.301 10.870 -7.368 1.00 92.38 93 PRO A CA 1
ATOM 728 C C . PRO A 1 93 ? 14.036 9.902 -6.432 1.00 92.38 93 PRO A C 1
ATOM 730 O O . PRO A 1 93 ? 15.042 9.315 -6.814 1.00 92.38 93 PRO A O 1
ATOM 733 N N . ALA A 1 94 ? 13.499 9.672 -5.229 1.00 93.19 94 ALA A N 1
ATOM 734 C CA . ALA A 1 94 ? 14.078 8.763 -4.239 1.00 93.19 94 ALA A CA 1
ATOM 735 C C . ALA A 1 94 ? 14.056 7.276 -4.654 1.00 93.19 94 ALA A C 1
ATOM 737 O O . ALA A 1 94 ? 14.712 6.457 -4.014 1.00 93.19 94 ALA A O 1
ATOM 738 N N . LEU A 1 95 ? 13.307 6.908 -5.701 1.00 94.56 95 LEU A N 1
ATOM 739 C CA . LEU A 1 95 ? 13.117 5.519 -6.129 1.00 94.56 95 LEU A CA 1
ATOM 740 C C . LEU A 1 95 ? 13.837 5.165 -7.434 1.00 94.56 95 LEU A C 1
ATOM 742 O O . LEU A 1 95 ? 13.873 3.985 -7.786 1.00 94.56 95 LEU A O 1
ATOM 746 N N . GLN A 1 96 ? 14.443 6.136 -8.126 1.00 93.50 96 GLN A N 1
ATOM 747 C CA . GLN A 1 96 ? 15.031 5.936 -9.458 1.00 93.50 96 GLN A CA 1
ATOM 748 C C . GLN A 1 96 ? 16.071 4.802 -9.483 1.00 93.50 96 GLN A C 1
ATOM 750 O O . GLN A 1 96 ? 15.977 3.897 -10.313 1.00 93.50 96 GLN A O 1
ATOM 755 N N . ASP A 1 97 ? 16.971 4.758 -8.498 1.00 95.56 97 ASP A N 1
ATOM 756 C CA . ASP A 1 97 ? 18.002 3.711 -8.378 1.00 95.56 97 ASP A CA 1
ATOM 757 C C . ASP A 1 97 ? 17.459 2.359 -7.875 1.00 95.56 97 ASP A C 1
ATOM 759 O O . ASP A 1 97 ? 18.167 1.349 -7.822 1.00 95.56 97 ASP A O 1
ATOM 763 N N . HIS A 1 98 ? 16.180 2.310 -7.503 1.00 95.50 98 HIS A N 1
ATOM 764 C CA . HIS A 1 98 ? 15.532 1.153 -6.890 1.00 95.50 98 HIS A CA 1
ATOM 765 C C . HIS A 1 98 ? 14.451 0.524 -7.773 1.00 95.50 98 HIS A C 1
ATOM 767 O O . HIS A 1 98 ? 13.901 -0.521 -7.406 1.00 95.50 98 HIS A O 1
ATOM 773 N N . MET A 1 99 ? 14.202 1.083 -8.962 1.00 96.19 99 MET A N 1
ATOM 774 C CA . MET A 1 99 ? 13.137 0.648 -9.869 1.00 96.19 99 MET A CA 1
ATOM 775 C C . MET A 1 99 ? 13.214 -0.831 -10.244 1.00 96.19 99 MET A C 1
ATOM 777 O O . MET A 1 99 ? 12.186 -1.500 -10.288 1.00 96.19 99 MET A O 1
ATOM 781 N N . LYS A 1 100 ? 14.417 -1.395 -10.416 1.00 97.38 100 LYS A N 1
ATOM 782 C CA . LYS A 1 100 ? 14.577 -2.836 -10.686 1.00 97.38 100 LYS A CA 1
ATOM 783 C C . LYS A 1 100 ? 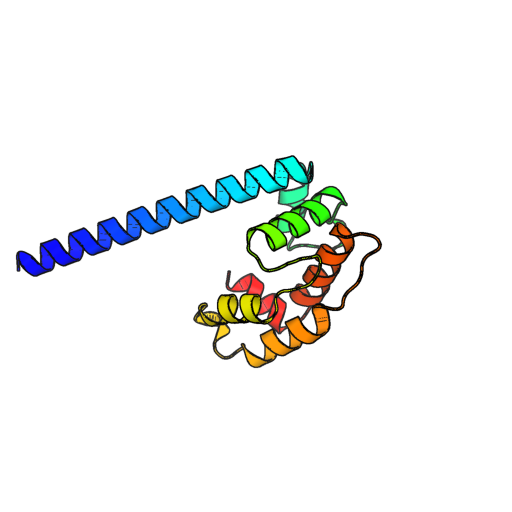14.030 -3.703 -9.546 1.00 97.38 100 LYS A C 1
ATOM 785 O O . LYS A 1 100 ? 13.376 -4.713 -9.793 1.00 97.38 100 LYS A O 1
ATOM 790 N N . GLY A 1 101 ? 14.297 -3.313 -8.300 1.00 97.25 101 GLY A N 1
ATOM 791 C CA . GLY A 1 101 ? 13.797 -4.025 -7.124 1.00 97.25 101 GLY A CA 1
ATOM 792 C C . GLY A 1 101 ? 12.294 -3.832 -6.930 1.00 97.25 101 GLY A C 1
ATOM 793 O O . GLY A 1 101 ? 11.591 -4.781 -6.593 1.00 97.25 101 GLY A O 1
ATOM 794 N N . ILE A 1 102 ? 11.791 -2.626 -7.204 1.00 96.94 102 ILE A N 1
ATOM 795 C CA . ILE A 1 102 ? 10.356 -2.315 -7.162 1.00 96.94 102 ILE A CA 1
ATOM 796 C C . ILE A 1 102 ? 9.602 -3.139 -8.211 1.00 96.94 102 ILE A C 1
ATOM 798 O O . ILE A 1 102 ? 8.624 -3.797 -7.870 1.00 96.94 102 ILE A O 1
ATOM 802 N N . ALA A 1 103 ? 10.092 -3.186 -9.453 1.00 97.56 103 ALA A N 1
ATOM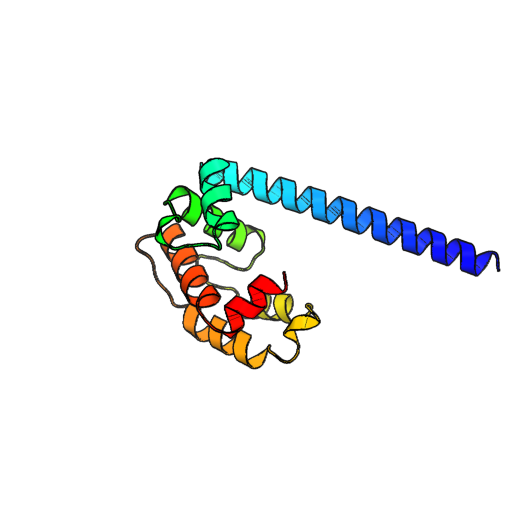 803 C CA . ALA A 1 103 ? 9.514 -3.992 -10.524 1.00 97.56 103 ALA A CA 1
ATOM 804 C C . ALA A 1 103 ? 9.448 -5.479 -10.161 1.00 97.56 103 ALA A C 1
ATOM 806 O O . ALA A 1 103 ? 8.402 -6.103 -10.328 1.00 97.56 103 ALA A O 1
ATOM 807 N N . ALA A 1 104 ? 10.525 -6.028 -9.593 1.00 97.81 104 ALA A N 1
ATOM 808 C CA . ALA A 1 104 ? 10.541 -7.409 -9.121 1.00 97.81 104 ALA A CA 1
ATOM 809 C C . ALA A 1 104 ? 9.531 -7.651 -7.983 1.00 97.81 104 ALA A C 1
ATOM 811 O O . ALA A 1 104 ? 8.837 -8.665 -7.985 1.00 97.81 104 ALA A O 1
ATOM 812 N N . ALA A 1 105 ? 9.407 -6.719 -7.032 1.00 97.31 105 ALA A N 1
ATOM 813 C CA . ALA A 1 105 ? 8.436 -6.828 -5.945 1.00 97.31 105 ALA A CA 1
ATOM 814 C C . ALA A 1 105 ? 6.986 -6.786 -6.458 1.00 97.31 105 ALA A C 1
ATOM 816 O O . ALA A 1 105 ? 6.169 -7.605 -6.040 1.00 97.31 105 ALA A O 1
ATOM 817 N N . VAL A 1 106 ? 6.670 -5.881 -7.391 1.00 96.88 106 VAL A N 1
ATOM 818 C CA . VAL A 1 106 ? 5.343 -5.818 -8.026 1.00 96.88 106 VAL A CA 1
ATOM 819 C C . VAL A 1 106 ? 5.043 -7.115 -8.779 1.00 96.88 106 VAL A C 1
ATOM 821 O O . VAL A 1 106 ? 3.963 -7.677 -8.606 1.00 96.88 106 VAL A O 1
ATOM 824 N N . GLU A 1 107 ? 5.999 -7.630 -9.557 1.00 96.75 107 GLU A N 1
ATOM 825 C CA . GLU A 1 107 ? 5.839 -8.873 -10.324 1.00 96.75 107 GLU A CA 1
ATOM 826 C C . GLU A 1 107 ? 5.520 -10.076 -9.429 1.00 96.75 107 GLU A C 1
ATOM 828 O O . GLU A 1 107 ? 4.619 -10.858 -9.728 1.00 96.75 107 GLU A O 1
ATOM 833 N N . VAL A 1 108 ? 6.229 -10.211 -8.305 1.00 95.81 108 VAL A N 1
ATOM 834 C CA . VAL A 1 108 ? 6.013 -11.310 -7.355 1.00 95.81 108 VAL A CA 1
ATOM 835 C C . VAL A 1 108 ? 4.664 -11.171 -6.645 1.00 95.81 108 VAL A C 1
ATOM 837 O O . VAL A 1 108 ? 3.958 -12.162 -6.456 1.00 95.81 108 VAL A O 1
ATOM 840 N N . CYS A 1 109 ? 4.277 -9.952 -6.269 1.00 97.12 109 CYS A N 1
ATOM 841 C CA . CYS A 1 109 ? 3.108 -9.728 -5.422 1.00 97.12 109 CYS A CA 1
ATOM 842 C C . CYS A 1 109 ? 1.782 -9.595 -6.178 1.00 97.12 109 CYS A C 1
ATOM 844 O O . CYS A 1 109 ? 0.736 -9.882 -5.595 1.00 97.12 109 CYS A O 1
ATOM 846 N N . LYS A 1 110 ? 1.784 -9.216 -7.466 1.00 94.75 110 LYS A N 1
ATOM 847 C CA . LYS A 1 110 ? 0.548 -8.973 -8.242 1.00 94.75 110 LYS A CA 1
ATOM 848 C C . LYS A 1 110 ? -0.389 -10.181 -8.333 1.00 94.75 110 LYS A C 1
ATOM 850 O O . LYS A 1 110 ? -1.584 -10.016 -8.565 1.00 94.75 110 LYS A O 1
ATOM 855 N N . ASN A 1 111 ? 0.149 -11.388 -8.154 1.00 92.81 111 ASN A N 1
ATOM 856 C CA . ASN A 1 111 ? -0.595 -12.643 -8.249 1.00 92.81 111 ASN A CA 1
ATOM 857 C C . ASN A 1 111 ? -1.161 -13.127 -6.906 1.00 92.81 111 ASN A C 1
ATOM 859 O O . ASN A 1 111 ? -1.800 -14.179 -6.871 1.00 92.81 111 ASN A O 1
ATOM 863 N N . ALA A 1 112 ? -0.951 -12.397 -5.805 1.00 95.44 112 ALA A N 1
ATOM 864 C CA . ALA A 1 112 ? -1.520 -12.772 -4.516 1.00 95.44 112 ALA A CA 1
ATOM 865 C C . ALA A 1 112 ? -3.059 -12.829 -4.589 1.00 95.44 112 ALA A C 1
ATOM 867 O O . ALA A 1 112 ? -3.699 -11.973 -5.201 1.00 95.44 112 ALA A O 1
ATOM 868 N N . LYS A 1 113 ? -3.663 -13.856 -3.973 1.00 94.62 113 LYS A N 1
ATOM 869 C CA . LYS A 1 113 ? -5.117 -14.091 -3.982 1.00 94.62 113 LYS A CA 1
ATOM 870 C C . LYS A 1 113 ? -5.684 -14.205 -2.574 1.00 94.62 113 LYS A C 1
ATOM 872 O O . LYS A 1 113 ? -5.177 -14.950 -1.727 1.00 94.62 113 LYS A O 1
ATOM 877 N N . GLY A 1 114 ? -6.745 -13.448 -2.330 1.00 94.94 114 GLY A N 1
ATOM 878 C CA . GLY A 1 114 ? -7.529 -13.476 -1.103 1.00 94.94 114 GLY A CA 1
ATOM 879 C C . GLY A 1 114 ? -8.791 -14.316 -1.230 1.00 94.94 114 GLY A C 1
ATOM 880 O O . GLY A 1 114 ? -9.117 -14.809 -2.306 1.00 94.94 114 GLY A O 1
ATOM 881 N N . VAL A 1 115 ? -9.519 -14.449 -0.123 1.00 96.69 115 VAL A N 1
ATOM 882 C CA . VAL A 1 115 ? -10.829 -15.132 -0.103 1.00 96.69 115 VAL A CA 1
ATOM 883 C C . VAL A 1 115 ? -11.930 -14.329 -0.809 1.00 96.69 115 VAL A C 1
ATOM 885 O O . VAL A 1 115 ? -12.953 -14.877 -1.200 1.00 96.69 115 VAL A O 1
ATOM 888 N N . ASN A 1 116 ? -11.718 -13.023 -0.983 1.00 95.88 116 ASN A N 1
ATOM 889 C CA . ASN A 1 116 ? -12.576 -12.116 -1.739 1.00 95.88 116 ASN A CA 1
ATOM 890 C C . ASN A 1 116 ? -11.728 -10.991 -2.370 1.00 95.88 116 ASN A C 1
ATOM 892 O O . ASN A 1 116 ? -10.499 -10.967 -2.236 1.00 95.88 116 ASN A O 1
ATOM 896 N N . ALA A 1 117 ? -12.366 -10.051 -3.071 1.00 95.81 117 ALA A N 1
ATOM 897 C CA . ALA A 1 117 ? -11.664 -8.965 -3.758 1.00 95.81 117 ALA A CA 1
ATOM 898 C C . ALA A 1 117 ? -10.929 -8.005 -2.802 1.00 95.81 117 ALA A C 1
ATOM 900 O O . ALA A 1 117 ? -9.828 -7.558 -3.120 1.00 95.81 117 ALA A O 1
ATOM 901 N N . CYS A 1 118 ? -11.500 -7.705 -1.631 1.00 97.12 118 CYS A N 1
ATOM 902 C CA . CYS A 1 118 ? -10.861 -6.843 -0.633 1.00 97.12 118 CYS A CA 1
ATOM 903 C C . CYS A 1 118 ? -9.626 -7.516 -0.028 1.00 97.12 118 CYS A C 1
ATOM 905 O O . CYS A 1 118 ? -8.558 -6.917 0.048 1.00 97.12 118 CYS A O 1
ATOM 907 N N . ASP A 1 119 ? -9.750 -8.793 0.335 1.00 97.50 119 ASP A N 1
ATOM 908 C CA . ASP A 1 119 ? -8.640 -9.594 0.849 1.00 97.50 119 ASP A CA 1
ATOM 909 C C . ASP A 1 119 ? -7.553 -9.812 -0.215 1.00 97.50 119 ASP A C 1
ATOM 911 O O . ASP A 1 119 ? -6.371 -9.866 0.105 1.00 97.50 119 ASP A O 1
ATOM 915 N N . THR A 1 120 ? -7.931 -9.876 -1.496 1.00 97.12 120 THR A N 1
ATOM 916 C CA . THR A 1 120 ? -6.978 -9.933 -2.614 1.00 97.12 120 THR A CA 1
ATOM 917 C C . THR A 1 120 ? -6.160 -8.651 -2.701 1.00 97.12 120 THR A C 1
ATOM 919 O O . THR A 1 120 ? -4.934 -8.725 -2.695 1.00 97.12 120 THR A O 1
ATOM 922 N N . ALA A 1 121 ? -6.816 -7.486 -2.715 1.00 96.38 121 ALA A N 1
ATOM 923 C CA . ALA A 1 121 ? -6.124 -6.199 -2.707 1.00 96.38 121 ALA A CA 1
ATOM 924 C C . ALA A 1 121 ? -5.188 -6.083 -1.495 1.00 96.38 121 ALA A C 1
ATOM 926 O O . ALA A 1 121 ? -4.005 -5.793 -1.655 1.00 96.38 121 ALA A O 1
ATOM 927 N N . PHE A 1 122 ? -5.686 -6.434 -0.305 1.00 97.12 122 PHE A N 1
ATOM 928 C CA . PHE A 1 122 ? -4.887 -6.453 0.916 1.00 97.12 122 PHE A CA 1
ATOM 929 C C . PHE A 1 122 ? -3.661 -7.363 0.809 1.00 97.12 122 PHE A C 1
ATOM 931 O O . PHE A 1 122 ? -2.567 -6.918 1.124 1.00 97.12 122 PHE A O 1
ATOM 938 N N . LYS A 1 123 ? -3.794 -8.611 0.343 1.00 97.19 123 LYS A N 1
ATOM 939 C CA . LYS A 1 123 ? -2.650 -9.532 0.230 1.00 97.19 123 LYS A CA 1
ATOM 940 C C . LYS A 1 123 ? -1.609 -9.071 -0.783 1.00 97.19 123 LYS A C 1
ATOM 942 O O . LYS A 1 123 ? -0.423 -9.311 -0.570 1.00 97.19 123 LYS A O 1
ATOM 947 N N . ILE A 1 124 ? -2.031 -8.424 -1.869 1.00 96.50 124 ILE A N 1
ATOM 948 C CA . ILE A 1 124 ? -1.102 -7.816 -2.827 1.00 96.50 124 ILE A CA 1
ATOM 949 C C . ILE A 1 124 ? -0.316 -6.696 -2.135 1.00 96.50 124 ILE A C 1
ATOM 951 O O . ILE A 1 124 ? 0.914 -6.684 -2.205 1.00 96.50 124 ILE A O 1
ATOM 955 N N . THR A 1 125 ? -1.007 -5.798 -1.422 1.00 95.44 125 THR A N 1
ATOM 956 C CA . THR A 1 125 ? -0.376 -4.720 -0.648 1.00 95.44 125 THR A CA 1
ATOM 957 C C . THR A 1 125 ? 0.553 -5.271 0.432 1.00 95.44 125 THR A C 1
ATOM 959 O O . THR A 1 125 ? 1.719 -4.898 0.454 1.00 95.44 125 THR A O 1
ATOM 962 N N . ASP A 1 126 ? 0.081 -6.192 1.274 1.00 96.31 126 ASP A N 1
ATOM 963 C CA . ASP A 1 126 ? 0.836 -6.838 2.357 1.00 96.31 126 ASP A CA 1
ATOM 964 C C . ASP A 1 126 ? 2.097 -7.528 1.822 1.00 96.31 126 ASP A C 1
ATOM 966 O O . ASP A 1 126 ? 3.187 -7.339 2.355 1.00 96.31 126 ASP A O 1
ATOM 970 N N . CYS A 1 127 ? 1.991 -8.260 0.708 1.00 97.19 127 CYS A N 1
ATOM 971 C CA . CYS A 1 127 ? 3.155 -8.835 0.039 1.00 97.19 127 CYS A CA 1
ATOM 972 C C . CYS A 1 127 ? 4.162 -7.747 -0.349 1.00 97.19 127 CYS A C 1
ATOM 974 O O . CYS A 1 127 ? 5.340 -7.846 0.000 1.00 97.19 127 CYS A O 1
ATOM 976 N N . PHE A 1 128 ? 3.704 -6.689 -1.027 1.00 96.19 128 PHE A N 1
ATOM 977 C CA . PHE A 1 128 ? 4.574 -5.631 -1.531 1.00 96.19 128 PHE A CA 1
ATOM 978 C C . PHE A 1 128 ? 5.285 -4.895 -0.392 1.00 96.19 128 PHE A C 1
ATOM 980 O O . PHE A 1 128 ? 6.517 -4.839 -0.387 1.00 96.19 128 PHE A O 1
ATOM 987 N N . ILE A 1 129 ? 4.543 -4.401 0.606 1.00 94.00 129 ILE A N 1
ATOM 988 C CA . ILE A 1 129 ? 5.093 -3.618 1.726 1.00 94.00 129 ILE A CA 1
ATOM 989 C C . ILE A 1 129 ? 5.993 -4.441 2.650 1.00 94.00 129 ILE A C 1
ATOM 991 O O . ILE A 1 129 ? 6.741 -3.868 3.434 1.00 94.00 129 ILE A O 1
ATOM 995 N N . ASN A 1 130 ? 5.959 -5.772 2.570 1.00 94.62 130 ASN A N 1
ATOM 996 C CA . ASN A 1 130 ? 6.881 -6.626 3.314 1.00 94.62 130 ASN A CA 1
ATOM 997 C C . ASN A 1 130 ? 8.187 -6.916 2.559 1.00 94.62 130 ASN A C 1
ATOM 999 O O . ASN A 1 130 ? 9.163 -7.344 3.181 1.00 94.62 130 ASN A O 1
ATOM 1003 N N . THR A 1 131 ? 8.268 -6.614 1.259 1.00 96.00 131 THR A N 1
ATOM 1004 C CA . THR A 1 131 ? 9.535 -6.664 0.514 1.00 96.00 131 THR A CA 1
ATOM 1005 C C . THR A 1 131 ? 10.451 -5.490 0.878 1.00 96.00 131 THR A C 1
ATOM 1007 O O . THR A 1 131 ? 9.992 -4.410 1.247 1.00 96.00 131 THR A O 1
ATOM 1010 N N . LYS A 1 132 ? 11.772 -5.658 0.712 1.00 94.44 132 LYS A N 1
ATOM 1011 C CA . LYS A 1 132 ? 12.742 -4.562 0.911 1.00 94.44 132 LYS A CA 1
ATOM 1012 C C . LYS A 1 132 ? 12.412 -3.343 0.039 1.00 94.44 132 LYS A C 1
ATOM 1014 O O . LYS A 1 132 ? 12.425 -2.219 0.529 1.00 94.44 132 LYS A O 1
ATOM 1019 N N . SER A 1 133 ? 12.114 -3.571 -1.240 1.00 94.38 133 SER A N 1
ATOM 1020 C CA . SER A 1 133 ? 11.813 -2.501 -2.197 1.00 94.38 133 SER A CA 1
ATOM 1021 C C . SER A 1 133 ? 10.456 -1.850 -1.951 1.00 94.38 133 SER A C 1
ATOM 1023 O O . SER A 1 133 ? 10.344 -0.639 -2.100 1.00 94.38 133 SER A O 1
ATOM 1025 N N . GLY A 1 134 ? 9.447 -2.607 -1.518 1.00 93.12 134 GLY A N 1
ATOM 1026 C CA . GLY A 1 134 ? 8.148 -2.036 -1.177 1.00 93.12 134 GLY A CA 1
ATOM 1027 C C . GLY A 1 134 ? 8.182 -1.197 0.097 1.00 93.12 134 GLY A C 1
ATOM 1028 O O . GLY A 1 134 ? 7.609 -0.113 0.103 1.00 93.12 134 GLY A O 1
ATOM 1029 N N . LYS A 1 135 ? 8.930 -1.605 1.135 1.00 92.50 135 LYS A N 1
ATOM 1030 C CA . LYS A 1 135 ? 9.159 -0.753 2.323 1.00 92.50 135 LYS A CA 1
ATOM 1031 C C . LYS A 1 135 ? 9.764 0.594 1.945 1.00 92.50 135 LYS A C 1
ATOM 1033 O O . LYS A 1 135 ? 9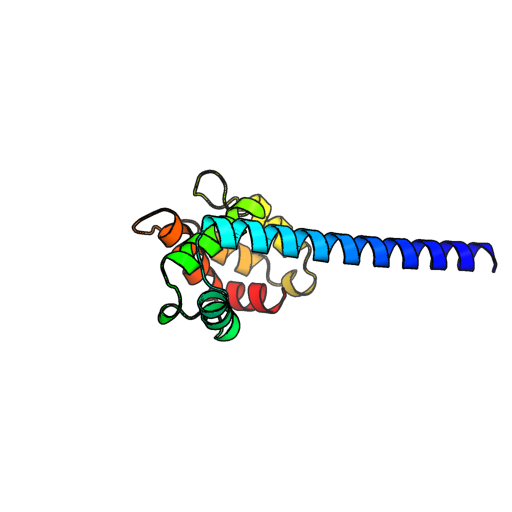.317 1.627 2.432 1.00 92.50 135 LYS A O 1
ATOM 1038 N N . LEU A 1 136 ? 10.758 0.574 1.057 1.00 92.50 136 LEU A N 1
ATOM 1039 C CA . LEU A 1 136 ? 11.388 1.788 0.552 1.00 92.50 136 LEU A CA 1
ATOM 1040 C C . LEU A 1 136 ? 10.408 2.656 -0.250 1.00 92.50 136 LEU A C 1
ATOM 1042 O O . LEU A 1 136 ? 10.359 3.864 -0.038 1.00 92.50 136 LEU A O 1
ATOM 1046 N N . ALA A 1 137 ? 9.617 2.041 -1.135 1.00 90.19 137 ALA A N 1
ATOM 1047 C CA . ALA A 1 137 ? 8.619 2.741 -1.939 1.00 90.19 137 ALA A CA 1
ATOM 1048 C C . ALA A 1 137 ? 7.571 3.450 -1.070 1.00 90.19 137 ALA A C 1
ATOM 1050 O O . ALA A 1 137 ? 7.286 4.619 -1.300 1.00 90.19 137 ALA A O 1
ATOM 1051 N N . ILE A 1 138 ? 7.058 2.779 -0.033 1.00 85.62 138 ILE A N 1
ATOM 1052 C CA . ILE A 1 138 ? 6.093 3.370 0.905 1.00 85.62 138 ILE A CA 1
ATOM 1053 C C . ILE A 1 138 ? 6.715 4.491 1.740 1.00 85.62 138 ILE A C 1
ATOM 1055 O O . ILE A 1 138 ? 6.061 5.495 1.976 1.00 85.62 138 ILE A O 1
ATOM 1059 N N . ALA A 1 139 ? 7.970 4.351 2.174 1.00 86.94 139 ALA A N 1
ATOM 1060 C CA . ALA A 1 139 ? 8.651 5.394 2.944 1.00 86.94 139 ALA A CA 1
ATOM 1061 C C . ALA A 1 139 ? 9.006 6.645 2.115 1.00 86.94 139 ALA A C 1
ATOM 1063 O O . ALA A 1 139 ? 9.383 7.665 2.686 1.00 86.94 139 ALA A O 1
ATOM 1064 N N . SER A 1 140 ? 8.931 6.550 0.784 1.00 81.19 140 SER A N 1
ATOM 1065 C CA . SER A 1 140 ? 9.254 7.635 -0.153 1.00 81.19 140 SER A CA 1
ATOM 1066 C C . SER A 1 140 ? 8.020 8.395 -0.648 1.00 81.19 140 SER A C 1
ATOM 1068 O O . SER A 1 140 ? 8.165 9.307 -1.465 1.00 81.19 140 SER A O 1
ATOM 1070 N N . TYR A 1 141 ? 6.832 7.993 -0.188 1.00 63.88 141 TYR A N 1
ATOM 1071 C CA . TYR A 1 141 ? 5.534 8.596 -0.483 1.00 63.88 141 TYR A CA 1
ATOM 1072 C C . TYR A 1 141 ? 5.073 9.453 0.701 1.00 63.88 141 TYR A C 1
ATOM 1074 O O . TYR A 1 141 ? 4.546 10.561 0.456 1.00 63.88 141 TYR A O 1
#